Protein AF-A0AA49Q4V0-F1 (afdb_monomer_lite)

InterPro domains:
  IPR011463 Protein of unknown function DUF1569 [PF07606] (95-145)
  IPR034660 DinB/YfiT-like putative metalloenzymes [G3DSA:1.20.120.450] (6-146)
  IPR034660 DinB/YfiT-like putative metalloenzymes [SSF109854] (11-144)

Organism: NCBI:txid3062599

Foldseek 3Di:
DFAFLQDPVLLVVLLVLLVVDDQPQDFPAEDDGSLQLLQLLLQVLCQFLQNDADAADDDPPLQVVLCCDLPNDADDTHPDDDVSSRPDDGDDPVVSSVSSNVSSNPLHQDDPPRDGGADNRNGDDDSRSSRSVSSSSSVVSSVRSPD

Radius of gyration: 14.64 Å; chains: 1; bounding box: 40×27×39 Å

pLDDT: mean 95.05, std 3.97, range [65.88, 98.69]

Sequence (147 aa):
MATTIYDDAARRELLRRLDTLRPDLPPRWGRMTAPQMVTHMLEAFRMPSGDLRIRRSFVPLRPLVRWVMLYVLPFPRGAPTAPQLLRRVPSSWESDVAALRSAIARATRPDPGAPIGDHPIFGDMSIDDWGVLMHKHTDHHLRQFGV

Structure (mmCIF, N/CA/C/O backbone):
data_AF-A0AA49Q4V0-F1
#
_entry.id   AF-A0AA49Q4V0-F1
#
loop_
_atom_site.group_PDB
_atom_site.id
_atom_site.type_symbol
_atom_site.label_atom_id
_atom_site.label_alt_id
_atom_site.label_comp_id
_atom_site.label_asym_id
_atom_site.label_entity_id
_atom_site.label_seq_id
_atom_site.pdbx_PDB_ins_code
_atom_site.Cartn_x
_atom_site.Cartn_y
_atom_site.Cartn_z
_atom_site.occupancy
_atom_site.B_iso_or_equiv
_atom_site.auth_seq_id
_atom_site.auth_comp_id
_atom_site.auth_asym_id
_atom_site.auth_atom_id
_atom_site.pdbx_PDB_model_num
ATOM 1 N N . MET A 1 1 ? 5.182 -16.336 -13.332 1.00 65.88 1 MET A N 1
ATOM 2 C CA . MET A 1 1 ? 5.172 -14.866 -13.158 1.00 65.88 1 MET A CA 1
ATOM 3 C C . MET A 1 1 ? 4.795 -14.565 -11.717 1.00 65.88 1 MET A C 1
ATOM 5 O O . MET A 1 1 ? 4.060 -15.358 -11.140 1.00 65.88 1 MET A O 1
ATOM 9 N N . ALA A 1 2 ? 5.344 -13.509 -11.114 1.00 89.69 2 ALA A N 1
ATOM 10 C CA . ALA A 1 2 ? 4.960 -13.115 -9.758 1.00 89.69 2 ALA A CA 1
ATOM 11 C C . ALA A 1 2 ? 3.525 -12.567 -9.755 1.00 89.69 2 ALA A C 1
ATOM 13 O O . ALA A 1 2 ? 3.133 -11.900 -10.708 1.00 89.69 2 ALA A O 1
ATOM 14 N N . THR A 1 3 ? 2.763 -12.845 -8.696 1.00 95.50 3 THR A N 1
ATOM 15 C CA . THR A 1 3 ? 1.407 -12.307 -8.532 1.00 95.50 3 THR A CA 1
ATOM 16 C C . THR A 1 3 ? 1.453 -10.790 -8.390 1.00 95.50 3 THR A C 1
ATOM 18 O O . THR A 1 3 ? 2.220 -10.259 -7.581 1.00 95.50 3 THR A O 1
ATOM 21 N N . THR A 1 4 ? 0.614 -10.102 -9.156 1.00 97.69 4 THR A N 1
ATOM 22 C CA . THR A 1 4 ? 0.512 -8.642 -9.157 1.00 97.69 4 THR A CA 1
ATOM 23 C C . THR A 1 4 ? -0.859 -8.199 -8.670 1.00 97.69 4 THR A C 1
ATOM 25 O O . THR A 1 4 ? -1.838 -8.938 -8.755 1.00 97.69 4 THR A O 1
ATOM 28 N N . ILE A 1 5 ? -0.971 -6.952 -8.207 1.00 97.56 5 ILE A N 1
ATOM 29 C CA . ILE A 1 5 ? -2.282 -6.382 -7.866 1.00 97.56 5 ILE A CA 1
ATOM 30 C C . ILE A 1 5 ? -3.149 -6.154 -9.115 1.00 97.56 5 ILE A C 1
ATOM 32 O O . ILE A 1 5 ? -4.349 -5.928 -9.012 1.00 97.56 5 ILE A O 1
ATOM 36 N N . TYR A 1 6 ? -2.561 -6.241 -10.309 1.00 97.00 6 TYR A N 1
ATOM 37 C CA . TYR A 1 6 ? -3.285 -6.159 -11.572 1.00 97.00 6 TYR A CA 1
ATOM 38 C C . TYR A 1 6 ? -3.995 -7.472 -11.917 1.00 97.00 6 TYR A C 1
ATOM 40 O O . TYR A 1 6 ? -4.919 -7.456 -12.736 1.00 97.00 6 TYR A O 1
ATOM 48 N N . ASP A 1 7 ? -3.658 -8.570 -11.238 1.00 97.56 7 ASP A N 1
ATOM 49 C CA . ASP A 1 7 ? -4.338 -9.848 -11.395 1.00 97.56 7 ASP A CA 1
ATOM 50 C C . ASP A 1 7 ? -5.699 -9.808 -10.692 1.00 97.56 7 ASP A C 1
ATOM 52 O O . ASP A 1 7 ? -5.827 -9.527 -9.498 1.00 97.56 7 ASP A O 1
ATOM 56 N N . ASP A 1 8 ? -6.744 -10.132 -11.440 1.00 97.19 8 ASP A N 1
ATOM 57 C CA . ASP A 1 8 ? -8.124 -10.050 -10.970 1.00 97.19 8 ASP A CA 1
ATOM 58 C C . ASP A 1 8 ? -8.431 -11.025 -9.818 1.00 97.19 8 ASP A C 1
ATOM 60 O O . ASP A 1 8 ? -9.069 -10.664 -8.827 1.00 97.19 8 ASP A O 1
ATOM 64 N N . ALA A 1 9 ? -7.885 -12.243 -9.890 1.00 97.69 9 ALA A N 1
ATOM 65 C CA . ALA A 1 9 ? -7.966 -13.212 -8.800 1.00 97.69 9 ALA A CA 1
ATOM 66 C C . ALA A 1 9 ? -7.240 -12.725 -7.533 1.00 97.69 9 ALA A C 1
ATOM 68 O O . ALA A 1 9 ? -7.758 -12.901 -6.430 1.00 97.69 9 ALA A O 1
ATOM 69 N N . ALA A 1 10 ? -6.084 -12.069 -7.683 1.00 97.69 10 ALA A N 1
ATOM 70 C CA . ALA A 1 10 ? -5.323 -11.544 -6.555 1.00 97.69 10 ALA A CA 1
ATOM 71 C C . ALA A 1 10 ? -6.073 -10.402 -5.859 1.00 97.69 10 ALA A C 1
ATOM 73 O O . ALA A 1 10 ? -6.202 -10.413 -4.636 1.00 97.69 10 ALA A O 1
ATOM 74 N N . ARG A 1 11 ? -6.651 -9.457 -6.620 1.00 97.94 11 ARG A N 1
ATOM 75 C CA . ARG A 1 11 ? -7.499 -8.400 -6.039 1.00 97.94 11 ARG A CA 1
ATOM 76 C C . ARG A 1 11 ? -8.690 -8.974 -5.293 1.00 97.94 11 ARG A C 1
ATOM 78 O O . ARG A 1 11 ? -8.928 -8.564 -4.163 1.00 97.94 11 ARG A O 1
ATOM 85 N N . ARG A 1 12 ? -9.424 -9.921 -5.889 1.00 98.31 12 ARG A N 1
ATOM 86 C CA . ARG A 1 12 ? -10.570 -10.557 -5.220 1.00 98.31 12 ARG A CA 1
ATOM 87 C C . ARG A 1 12 ? -10.185 -11.180 -3.885 1.00 98.31 12 ARG A C 1
ATOM 89 O O . ARG A 1 12 ? -10.911 -11.000 -2.913 1.00 98.31 12 ARG A O 1
ATOM 96 N N . GLU A 1 13 ? -9.051 -11.869 -3.828 1.00 98.50 13 GLU A N 1
ATOM 97 C CA . GLU A 1 13 ? -8.583 -12.477 -2.584 1.00 98.50 13 GLU A CA 1
ATOM 98 C C . GLU A 1 13 ? -8.197 -11.426 -1.533 1.00 98.50 13 GLU A C 1
ATOM 100 O O . GLU A 1 13 ? -8.604 -11.537 -0.377 1.00 98.50 13 GLU A O 1
ATOM 105 N N . LEU A 1 14 ? -7.478 -10.366 -1.921 1.00 98.62 14 LEU A N 1
ATOM 106 C CA . LEU A 1 14 ? -7.155 -9.257 -1.014 1.00 98.62 14 LEU A CA 1
ATOM 107 C C . LEU A 1 14 ? -8.420 -8.565 -0.482 1.00 98.62 14 LEU A C 1
ATOM 109 O O . LEU A 1 14 ? -8.495 -8.260 0.706 1.00 98.62 14 LEU A O 1
ATOM 113 N N . LEU A 1 15 ? -9.420 -8.348 -1.340 1.00 98.69 15 LEU A N 1
ATOM 114 C CA . LEU A 1 15 ? -10.705 -7.754 -0.966 1.00 98.69 15 LEU A CA 1
ATOM 115 C C . LEU A 1 15 ? -11.482 -8.652 0.004 1.00 98.69 15 LEU A C 1
ATOM 117 O O . LEU A 1 15 ? -11.933 -8.180 1.041 1.00 98.69 15 LEU A O 1
ATOM 121 N N . ARG A 1 16 ? -11.567 -9.959 -0.271 1.00 98.62 16 ARG A N 1
ATOM 122 C CA . ARG A 1 16 ? -12.225 -10.932 0.617 1.00 98.62 16 ARG A CA 1
ATOM 123 C C . ARG A 1 16 ? -11.597 -10.947 2.013 1.00 98.62 16 ARG A C 1
ATOM 125 O O . ARG A 1 16 ? -12.303 -11.078 3.007 1.00 98.62 16 ARG A O 1
ATOM 132 N N . ARG A 1 17 ? -10.272 -10.822 2.095 1.00 98.62 17 ARG A N 1
ATOM 133 C CA . ARG A 1 17 ? -9.539 -10.757 3.367 1.00 98.62 17 ARG A CA 1
ATOM 134 C C . ARG A 1 17 ? -9.751 -9.424 4.080 1.00 98.62 17 ARG A C 1
ATOM 136 O O . ARG A 1 17 ? -10.015 -9.425 5.281 1.00 98.62 17 ARG A O 1
ATOM 143 N N . LEU A 1 18 ? -9.717 -8.307 3.346 1.00 98.50 18 LEU A N 1
ATOM 144 C CA . LEU A 1 18 ? -10.041 -6.980 3.880 1.00 98.50 18 LEU A CA 1
ATOM 145 C C . LEU A 1 18 ? -11.438 -6.952 4.522 1.00 98.50 18 LEU A C 1
ATOM 147 O O . LEU A 1 18 ? -11.605 -6.332 5.565 1.00 98.50 18 LEU A O 1
ATOM 151 N N . ASP A 1 19 ? -12.405 -7.683 3.967 1.00 97.88 19 ASP A N 1
ATOM 152 C CA . ASP A 1 19 ? -13.776 -7.761 4.492 1.00 97.88 19 ASP A CA 1
ATOM 153 C C . ASP A 1 19 ? -13.881 -8.449 5.861 1.00 97.88 19 ASP A C 1
ATOM 155 O O . ASP A 1 19 ? -14.876 -8.289 6.564 1.00 97.88 19 ASP A O 1
ATOM 159 N N . THR A 1 20 ? -12.848 -9.193 6.261 1.00 98.06 20 THR A N 1
ATOM 160 C CA . THR A 1 20 ? -12.763 -9.825 7.587 1.00 98.06 20 THR A CA 1
ATOM 161 C C . THR A 1 20 ? -11.969 -8.997 8.601 1.00 98.06 20 THR A C 1
ATOM 163 O O . THR A 1 20 ? -11.923 -9.345 9.783 1.00 98.06 20 THR A O 1
ATOM 166 N N . LEU A 1 21 ? -11.350 -7.894 8.162 1.00 98.12 21 LEU A N 1
ATOM 167 C CA . LEU A 1 21 ? -10.626 -6.975 9.031 1.00 98.12 21 LEU A CA 1
ATOM 168 C C . LEU A 1 21 ? -11.616 -6.215 9.924 1.00 98.12 21 LEU A C 1
ATOM 170 O O . LEU A 1 21 ? -12.643 -5.724 9.460 1.00 98.12 21 LEU A O 1
ATOM 174 N N . ARG A 1 22 ? -11.283 -6.070 11.208 1.00 97.62 22 ARG A N 1
ATOM 175 C CA . ARG A 1 22 ? -12.071 -5.302 12.180 1.00 97.62 22 ARG A CA 1
ATOM 176 C C . ARG A 1 22 ? -11.206 -4.229 12.843 1.00 97.62 22 ARG A C 1
ATOM 178 O O . ARG A 1 22 ? -9.994 -4.436 12.964 1.00 97.62 22 ARG A O 1
ATOM 185 N N . PRO A 1 23 ? -11.796 -3.111 13.302 1.00 97.38 23 PRO A N 1
ATOM 186 C CA . PRO A 1 23 ? -11.034 -2.000 13.871 1.00 97.38 23 PRO A CA 1
ATOM 187 C C . PRO A 1 23 ? -10.347 -2.358 15.197 1.00 97.38 23 PRO A C 1
ATOM 189 O O . PRO A 1 23 ? -9.353 -1.733 15.559 1.00 97.38 23 PRO A O 1
ATOM 192 N N . ASP A 1 24 ? -10.862 -3.365 15.904 1.00 96.81 24 ASP A N 1
ATOM 193 C CA . ASP A 1 24 ? -10.394 -3.836 17.207 1.00 96.81 24 ASP A CA 1
ATOM 194 C C . ASP A 1 24 ? -9.370 -4.980 17.119 1.00 96.81 24 ASP A C 1
ATOM 196 O O . ASP A 1 24 ? -8.855 -5.418 18.148 1.00 96.81 24 ASP A O 1
ATOM 200 N N . LEU A 1 25 ? -9.053 -5.478 15.913 1.00 97.12 25 LEU A N 1
ATOM 201 C CA . LEU A 1 25 ? -8.080 -6.559 15.767 1.00 97.12 25 LEU A CA 1
ATOM 202 C C . LEU A 1 25 ? -6.684 -6.088 16.199 1.00 97.12 25 LEU A C 1
ATOM 204 O O . LEU A 1 25 ? -6.151 -5.132 15.623 1.00 97.12 25 LEU A O 1
ATOM 208 N N . PRO A 1 26 ? -6.044 -6.772 17.163 1.00 96.88 26 PRO A N 1
ATOM 209 C CA . PRO A 1 26 ? -4.673 -6.465 17.520 1.00 96.88 26 PRO A CA 1
ATOM 210 C C . PRO A 1 26 ? -3.722 -6.932 16.407 1.00 96.88 26 PRO A C 1
ATOM 212 O O . PRO A 1 26 ? -3.917 -8.009 15.830 1.00 96.88 26 PRO A O 1
ATOM 215 N N . PRO A 1 27 ? -2.657 -6.170 16.107 1.00 97.50 27 PRO A N 1
ATOM 216 C CA . PRO A 1 27 ? -1.644 -6.621 15.168 1.00 97.50 27 PRO A CA 1
ATOM 217 C C . PRO A 1 27 ? -0.852 -7.801 15.759 1.00 97.50 27 PRO A C 1
ATOM 219 O O . PRO A 1 27 ? -0.412 -7.769 16.906 1.00 97.50 27 PRO A O 1
ATOM 222 N N . ARG A 1 28 ? -0.588 -8.829 14.948 1.00 97.69 28 ARG A N 1
ATOM 223 C CA . ARG A 1 28 ? 0.320 -9.944 15.271 1.00 97.69 28 ARG A CA 1
ATOM 224 C C . ARG A 1 28 ? 1.786 -9.504 15.345 1.00 97.69 28 ARG A C 1
ATOM 226 O O . ARG A 1 28 ? 2.595 -10.170 15.983 1.00 97.69 28 ARG A O 1
ATOM 233 N N . TRP A 1 29 ? 2.149 -8.424 14.653 1.00 97.44 29 TRP A N 1
ATOM 234 C CA . TRP A 1 29 ? 3.462 -7.775 14.738 1.00 97.44 29 TRP A CA 1
ATOM 235 C C . TRP A 1 29 ? 3.374 -6.291 14.379 1.00 97.44 29 TRP A C 1
ATOM 237 O O . TRP A 1 29 ? 2.419 -5.847 13.748 1.00 97.44 29 TRP A O 1
ATOM 247 N N . GLY A 1 30 ? 4.411 -5.520 14.708 1.00 95.00 30 GLY A N 1
ATOM 248 C CA . GLY A 1 30 ? 4.434 -4.078 14.455 1.00 95.00 30 GLY A CA 1
ATOM 249 C C . GLY A 1 30 ? 3.628 -3.291 15.491 1.00 95.00 30 GLY A C 1
ATOM 250 O O . GLY A 1 30 ? 3.286 -3.814 16.547 1.00 95.00 30 GLY A O 1
ATOM 251 N N . ARG A 1 31 ? 3.391 -2.004 15.212 1.00 93.81 31 ARG A N 1
ATOM 252 C CA . ARG A 1 31 ? 2.798 -1.058 16.180 1.00 93.81 31 ARG A CA 1
ATOM 253 C C . ARG A 1 31 ? 1.529 -0.353 15.696 1.00 93.81 31 ARG A C 1
ATOM 255 O O . ARG A 1 31 ? 0.908 0.342 16.487 1.00 93.81 31 ARG A O 1
ATOM 262 N N . MET A 1 32 ? 1.167 -0.494 14.419 1.00 95.69 32 MET A N 1
ATOM 263 C CA . MET A 1 32 ? -0.037 0.145 13.882 1.00 95.69 32 MET A CA 1
ATOM 264 C C . MET A 1 32 ? -1.291 -0.563 14.390 1.00 95.69 32 MET A C 1
ATOM 266 O O . MET A 1 32 ? -1.352 -1.792 14.361 1.00 95.69 32 MET A O 1
ATOM 270 N N . THR A 1 33 ? -2.300 0.205 14.789 1.00 97.38 33 THR A N 1
ATOM 271 C CA . THR A 1 33 ? -3.673 -0.294 14.940 1.00 97.38 33 THR A CA 1
ATOM 272 C C . THR A 1 33 ? -4.294 -0.573 13.566 1.00 97.38 33 THR A C 1
ATOM 274 O O . THR A 1 33 ? -3.784 -0.093 12.549 1.00 97.38 33 THR A O 1
ATOM 277 N N . ALA A 1 34 ? -5.397 -1.326 13.499 1.00 97.94 34 ALA A N 1
ATOM 278 C CA . ALA A 1 34 ? -6.072 -1.587 12.224 1.00 97.94 34 ALA A CA 1
ATOM 279 C C . ALA A 1 34 ? -6.479 -0.286 11.490 1.00 97.94 34 ALA A C 1
ATOM 281 O O . ALA A 1 34 ? -6.148 -0.167 10.309 1.00 97.94 34 ALA A O 1
ATOM 282 N N . PRO A 1 35 ? -7.062 0.739 12.153 1.00 98.19 35 PRO A N 1
ATOM 283 C CA . PRO A 1 35 ? -7.320 2.032 11.511 1.00 98.19 35 PRO A CA 1
ATOM 284 C C . PRO A 1 35 ? -6.058 2.715 10.962 1.00 98.19 35 PRO A C 1
ATOM 286 O O . PRO A 1 35 ? -6.070 3.218 9.841 1.00 98.19 35 PRO A O 1
ATOM 289 N N . GLN A 1 36 ? -4.945 2.691 11.706 1.00 97.75 36 GLN A N 1
ATOM 290 C CA . GLN A 1 36 ? -3.671 3.260 11.243 1.00 97.75 36 GLN A CA 1
ATOM 291 C C . GLN A 1 36 ? -3.093 2.498 10.045 1.00 97.75 36 GLN A C 1
ATOM 293 O O . GLN A 1 36 ? -2.529 3.110 9.143 1.00 97.75 36 GLN A O 1
ATOM 298 N N . MET A 1 37 ? -3.228 1.170 10.016 1.00 97.81 37 MET A N 1
ATOM 299 C CA . MET A 1 37 ? -2.794 0.365 8.875 1.00 97.81 37 MET A CA 1
ATOM 300 C C . MET A 1 37 ? -3.616 0.694 7.624 1.00 97.81 37 MET A C 1
ATOM 302 O O . MET A 1 37 ? -3.045 0.847 6.545 1.00 97.81 37 MET A O 1
ATOM 306 N N . VAL A 1 38 ? -4.934 0.873 7.755 1.00 98.44 38 VAL A N 1
ATOM 307 C CA . VAL A 1 38 ? -5.799 1.243 6.623 1.00 98.44 38 VAL A CA 1
ATOM 308 C C . VAL A 1 38 ? -5.392 2.601 6.046 1.00 98.44 38 VAL A C 1
ATOM 310 O O . VAL A 1 38 ? -5.210 2.724 4.832 1.00 98.44 38 VAL A O 1
ATOM 313 N N . THR A 1 39 ? -5.173 3.614 6.890 1.00 98.00 39 THR A N 1
ATOM 314 C CA . THR A 1 39 ? -4.728 4.929 6.406 1.00 98.00 39 THR A CA 1
ATOM 315 C C . THR A 1 39 ? -3.311 4.910 5.841 1.00 98.00 39 THR A C 1
ATOM 317 O O . THR A 1 39 ? -3.043 5.588 4.848 1.00 98.00 39 THR A O 1
ATOM 320 N N . HIS A 1 40 ? -2.424 4.095 6.410 1.00 97.69 40 HIS A N 1
ATOM 321 C CA . HIS A 1 40 ? -1.093 3.842 5.872 1.00 97.69 40 HIS A CA 1
ATOM 322 C C . HIS A 1 40 ? -1.147 3.256 4.455 1.00 97.69 40 HIS A C 1
ATOM 324 O O . HIS A 1 40 ? -0.478 3.752 3.544 1.00 97.69 40 HIS A O 1
ATOM 330 N N . MET A 1 41 ? -1.985 2.237 4.250 1.00 98.19 41 MET A N 1
ATOM 331 C CA . MET A 1 41 ? -2.199 1.630 2.940 1.00 98.19 41 MET A CA 1
ATOM 332 C C . MET A 1 41 ? -2.740 2.652 1.938 1.00 98.19 41 MET A C 1
ATOM 334 O O . MET A 1 41 ? -2.224 2.730 0.826 1.00 98.19 41 MET A O 1
ATOM 338 N N . LEU A 1 42 ? -3.717 3.479 2.330 1.00 97.94 42 LEU A N 1
ATOM 339 C CA . LEU A 1 42 ? -4.251 4.546 1.474 1.00 97.94 42 LEU A CA 1
ATOM 340 C C . LEU A 1 42 ? -3.163 5.506 0.978 1.00 97.94 42 LEU A C 1
ATOM 342 O O . LEU A 1 42 ? -3.164 5.864 -0.197 1.00 97.94 42 LEU A O 1
ATOM 346 N N . GLU A 1 43 ? -2.218 5.900 1.835 1.00 97.31 43 GLU A N 1
ATOM 347 C CA . GLU A 1 43 ? -1.079 6.716 1.404 1.00 97.31 43 GLU A CA 1
ATOM 348 C C . GLU A 1 43 ? -0.127 5.931 0.488 1.00 97.31 43 GLU A C 1
ATOM 350 O O . GLU A 1 43 ? 0.349 6.469 -0.511 1.00 97.31 43 GLU A O 1
ATOM 355 N N . ALA A 1 44 ? 0.102 4.641 0.751 1.00 96.88 44 ALA A N 1
ATOM 356 C CA . ALA A 1 44 ? 0.941 3.808 -0.109 1.00 96.88 44 ALA A CA 1
ATOM 357 C C . ALA A 1 44 ? 0.371 3.660 -1.533 1.00 96.88 44 ALA A C 1
ATOM 359 O O . ALA A 1 44 ? 1.130 3.714 -2.502 1.00 96.88 44 ALA A O 1
ATOM 360 N N . PHE A 1 45 ? -0.956 3.563 -1.680 1.00 97.06 45 PHE A N 1
ATOM 361 C CA . PHE A 1 45 ? -1.648 3.499 -2.977 1.00 97.06 45 PHE A CA 1
ATOM 362 C C . PHE A 1 45 ? -1.512 4.770 -3.830 1.00 97.06 45 PHE A C 1
ATOM 364 O O . PHE A 1 45 ? -1.805 4.730 -5.022 1.00 97.06 45 PHE A O 1
ATOM 371 N N . ARG A 1 46 ? -1.031 5.877 -3.257 1.00 96.12 46 ARG A N 1
ATOM 372 C CA . ARG A 1 46 ? -0.769 7.139 -3.968 1.00 96.12 46 ARG A CA 1
ATOM 373 C C . ARG A 1 46 ? 0.647 7.229 -4.537 1.00 96.12 46 ARG A C 1
ATOM 375 O O . ARG A 1 46 ? 0.942 8.138 -5.308 1.00 96.12 46 ARG A O 1
ATOM 382 N N . MET A 1 47 ? 1.548 6.325 -4.147 1.00 95.69 47 MET A N 1
ATOM 383 C CA . MET A 1 47 ? 2.925 6.336 -4.651 1.00 95.69 47 MET A CA 1
ATOM 384 C C . MET A 1 47 ? 3.036 5.931 -6.131 1.00 95.69 47 MET A C 1
ATOM 386 O O . MET A 1 47 ? 3.747 6.631 -6.848 1.00 95.69 47 MET A O 1
ATOM 390 N N . PRO A 1 48 ? 2.344 4.882 -6.633 1.00 94.88 48 PRO A N 1
ATOM 391 C CA . PRO A 1 48 ? 2.494 4.453 -8.026 1.00 94.88 48 PRO A CA 1
ATOM 392 C C . PRO A 1 48 ? 2.132 5.533 -9.055 1.00 94.88 48 PRO A C 1
ATOM 394 O O . PRO A 1 48 ? 2.825 5.656 -10.058 1.00 94.88 48 PRO A O 1
ATOM 397 N N . SER A 1 49 ? 1.095 6.341 -8.796 1.00 91.38 49 SER A N 1
ATOM 398 C CA . SER A 1 49 ? 0.686 7.472 -9.651 1.00 91.38 49 SER A CA 1
ATOM 399 C C . SER A 1 49 ? 1.573 8.712 -9.487 1.00 91.38 49 SER A C 1
ATOM 401 O O . SER A 1 49 ? 1.501 9.650 -10.278 1.00 91.38 49 SER A O 1
ATOM 403 N N . GLY A 1 50 ? 2.408 8.746 -8.445 1.00 91.62 50 GLY A N 1
ATOM 404 C CA . GLY A 1 50 ? 3.199 9.916 -8.081 1.00 91.62 50 GLY A CA 1
ATOM 405 C C . GLY A 1 50 ? 2.419 11.002 -7.332 1.00 91.62 50 GLY A C 1
ATOM 406 O O . GLY A 1 50 ? 2.980 12.083 -7.135 1.00 91.62 50 GLY A O 1
ATOM 407 N N . ASP A 1 51 ? 1.189 10.725 -6.880 1.00 93.44 51 ASP A N 1
ATOM 408 C CA . ASP A 1 51 ? 0.390 11.619 -6.020 1.00 93.44 51 ASP A CA 1
ATOM 409 C C . ASP A 1 51 ? 0.984 11.761 -4.612 1.00 93.44 51 ASP A C 1
ATOM 411 O O . ASP A 1 51 ? 0.745 12.752 -3.915 1.00 93.44 51 ASP A O 1
ATOM 415 N N . LEU A 1 52 ? 1.759 10.762 -4.181 1.00 93.94 52 LEU A N 1
ATOM 416 C CA . LEU A 1 52 ? 2.629 10.835 -3.018 1.00 93.94 52 LEU A CA 1
ATOM 417 C C . LEU A 1 52 ? 4.080 10.630 -3.450 1.00 93.94 52 LEU A C 1
ATOM 419 O O . LEU A 1 52 ? 4.470 9.546 -3.878 1.00 93.94 52 LEU A O 1
ATOM 423 N N . ARG A 1 53 ? 4.901 11.669 -3.277 1.00 92.62 53 ARG A N 1
ATOM 424 C CA . ARG A 1 53 ? 6.339 11.627 -3.563 1.00 92.62 53 ARG A CA 1
ATOM 425 C C . ARG A 1 53 ? 7.130 11.690 -2.270 1.00 92.62 53 ARG A C 1
ATOM 427 O O . ARG A 1 53 ? 6.977 12.617 -1.476 1.00 92.62 53 ARG A O 1
ATOM 434 N N . ILE A 1 54 ? 8.004 10.711 -2.078 1.00 92.19 54 ILE A N 1
ATOM 435 C CA . ILE A 1 54 ? 8.925 10.646 -0.943 1.00 92.19 54 ILE A CA 1
ATOM 436 C C . ILE A 1 54 ? 10.342 10.736 -1.496 1.00 92.19 54 ILE A C 1
ATOM 438 O O . ILE A 1 54 ? 10.673 10.091 -2.490 1.00 92.19 54 ILE A O 1
ATOM 442 N N . ARG A 1 55 ? 11.191 11.548 -0.856 1.00 92.12 55 ARG A N 1
ATOM 443 C CA . ARG A 1 55 ? 12.589 11.708 -1.268 1.00 92.12 55 ARG A CA 1
ATOM 444 C C . ARG A 1 55 ? 13.289 10.345 -1.285 1.00 92.12 55 ARG A C 1
ATOM 446 O O . ARG A 1 55 ? 13.247 9.620 -0.293 1.00 92.12 55 ARG A O 1
ATOM 453 N N . ARG A 1 56 ? 13.960 10.037 -2.400 1.00 91.44 56 ARG A N 1
ATOM 454 C CA . ARG A 1 56 ? 14.763 8.818 -2.571 1.00 91.44 56 ARG A CA 1
ATOM 455 C C . ARG A 1 56 ? 15.832 8.722 -1.472 1.00 91.44 56 ARG A C 1
ATOM 457 O O . ARG A 1 56 ? 16.560 9.684 -1.229 1.00 91.44 56 ARG A O 1
ATOM 464 N N . SER A 1 57 ? 15.952 7.552 -0.854 1.00 91.62 57 SER A N 1
ATOM 465 C CA . SER A 1 57 ? 17.019 7.228 0.097 1.00 91.62 57 SER A CA 1
ATOM 466 C C . SER A 1 57 ? 18.231 6.661 -0.630 1.00 91.62 57 SER A C 1
ATOM 468 O O . SER A 1 57 ? 18.094 5.969 -1.640 1.00 91.62 57 SER A O 1
ATOM 470 N N . PHE A 1 58 ? 19.429 6.897 -0.100 1.00 93.62 58 PHE A N 1
ATOM 471 C CA . PHE A 1 58 ? 20.619 6.203 -0.583 1.00 93.62 58 PHE A CA 1
ATOM 472 C C . PHE A 1 58 ? 20.550 4.724 -0.180 1.00 93.62 58 PHE A C 1
ATOM 474 O O . PHE A 1 58 ? 20.442 4.404 1.001 1.00 93.62 58 PHE A O 1
ATOM 481 N N . VAL A 1 59 ? 20.567 3.829 -1.171 1.00 93.50 59 VAL A N 1
ATOM 482 C CA . VAL A 1 59 ? 20.487 2.374 -0.979 1.00 93.50 59 VAL A CA 1
ATOM 483 C C . VAL A 1 59 ? 21.595 1.732 -1.817 1.00 93.50 59 VAL A C 1
ATOM 485 O O . VAL A 1 59 ? 21.507 1.783 -3.050 1.00 93.50 59 VAL A O 1
ATOM 488 N N . PRO A 1 60 ? 22.639 1.148 -1.200 1.00 94.06 60 PRO A N 1
ATOM 489 C CA . PRO A 1 60 ? 23.678 0.443 -1.942 1.00 94.06 60 PRO A CA 1
ATOM 490 C C . PRO A 1 60 ? 23.082 -0.784 -2.641 1.00 94.06 60 PRO A C 1
ATOM 492 O O . PRO A 1 60 ? 22.196 -1.444 -2.101 1.00 94.06 60 PRO A O 1
ATOM 495 N N . LEU A 1 61 ? 23.554 -1.082 -3.857 1.00 94.88 61 LEU A N 1
ATOM 496 C CA . LEU A 1 61 ? 23.075 -2.211 -4.670 1.00 94.88 61 LEU A CA 1
ATOM 497 C C . LEU A 1 61 ? 21.542 -2.236 -4.857 1.00 94.88 61 LEU A C 1
ATOM 499 O O . LEU A 1 61 ? 20.929 -3.302 -4.910 1.00 94.88 61 LEU A O 1
ATOM 503 N N . ARG A 1 62 ? 20.904 -1.063 -4.983 1.00 94.50 62 ARG A N 1
ATOM 504 C CA . ARG A 1 62 ? 19.441 -0.915 -5.106 1.00 94.50 62 ARG A CA 1
ATOM 505 C C . ARG A 1 62 ? 18.764 -1.905 -6.073 1.00 94.50 62 ARG A C 1
ATOM 507 O O . ARG A 1 62 ? 17.739 -2.452 -5.669 1.00 94.50 62 ARG A O 1
ATOM 514 N N . PRO A 1 63 ? 19.271 -2.176 -7.296 1.00 94.69 63 PRO A N 1
ATOM 515 C CA . PRO A 1 63 ?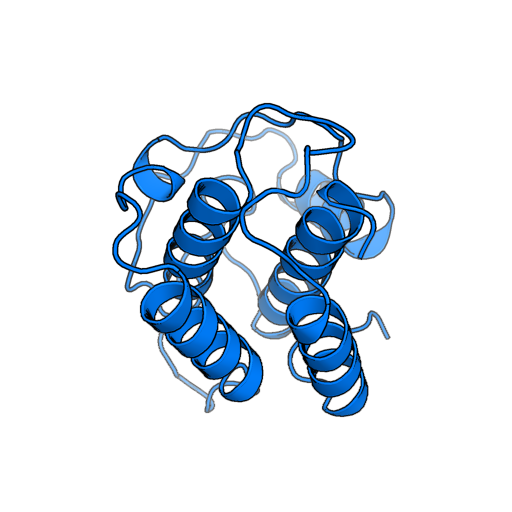 18.629 -3.141 -8.192 1.00 94.69 63 PRO A CA 1
ATOM 516 C C . PRO A 1 63 ? 18.544 -4.551 -7.595 1.00 94.69 63 PRO A C 1
ATOM 518 O O . PRO A 1 63 ? 17.503 -5.196 -7.708 1.00 94.69 63 PRO A O 1
ATOM 521 N N . LEU A 1 64 ? 19.600 -4.996 -6.902 1.00 95.50 64 LEU A N 1
ATOM 522 C CA . LEU A 1 64 ? 19.627 -6.280 -6.202 1.00 95.50 64 LEU A CA 1
ATOM 523 C C . LEU A 1 64 ? 18.656 -6.276 -5.019 1.00 95.50 64 LEU A C 1
ATOM 525 O O . LEU A 1 64 ? 17.863 -7.202 -4.885 1.00 95.50 64 LEU A O 1
ATOM 529 N N . VAL A 1 65 ? 18.665 -5.217 -4.199 1.00 94.81 65 VAL A N 1
ATOM 530 C CA . VAL A 1 65 ? 17.737 -5.074 -3.063 1.00 94.81 65 VAL A CA 1
ATOM 531 C C . VAL A 1 65 ? 16.285 -5.126 -3.538 1.00 94.81 65 VAL A C 1
ATOM 533 O O . VAL A 1 65 ? 15.488 -5.872 -2.975 1.00 94.81 65 VAL A O 1
ATOM 536 N N . ARG A 1 66 ? 15.942 -4.386 -4.600 1.00 95.56 66 ARG A N 1
ATOM 537 C CA . ARG A 1 66 ? 14.614 -4.418 -5.227 1.00 95.56 66 ARG A CA 1
ATOM 538 C C . ARG A 1 66 ? 14.262 -5.834 -5.679 1.00 95.56 66 ARG A C 1
ATOM 540 O O . ARG A 1 66 ? 13.199 -6.328 -5.322 1.00 95.56 66 ARG A O 1
ATOM 547 N N . TRP A 1 67 ? 15.151 -6.496 -6.420 1.00 95.81 67 TRP A N 1
ATOM 548 C CA . TRP A 1 67 ? 14.891 -7.841 -6.931 1.00 95.81 67 TRP A CA 1
ATOM 549 C C . TRP A 1 67 ? 14.668 -8.860 -5.803 1.00 95.81 67 TRP A C 1
ATOM 551 O O . TRP A 1 67 ? 13.659 -9.563 -5.802 1.00 95.81 67 TRP A O 1
ATOM 561 N N . VAL A 1 68 ? 15.540 -8.879 -4.791 1.00 95.25 68 VAL A N 1
ATOM 562 C CA . VAL A 1 68 ? 15.404 -9.764 -3.624 1.00 95.25 68 VAL A CA 1
ATOM 563 C C . VAL A 1 68 ? 14.092 -9.496 -2.886 1.00 95.25 68 VAL A C 1
ATOM 565 O O . VAL A 1 68 ? 13.344 -10.426 -2.584 1.00 95.25 68 VAL A O 1
ATOM 568 N N . MET A 1 69 ? 13.782 -8.227 -2.620 1.00 94.56 69 MET A N 1
ATOM 569 C CA . MET A 1 69 ? 12.603 -7.845 -1.846 1.00 94.56 69 MET A CA 1
ATOM 570 C C . MET A 1 69 ? 11.295 -8.093 -2.587 1.00 94.56 69 MET A C 1
ATOM 572 O O . MET A 1 69 ? 10.311 -8.458 -1.950 1.00 94.56 69 MET A O 1
ATOM 576 N N . LEU A 1 70 ? 11.246 -7.921 -3.907 1.00 95.50 70 LEU A N 1
ATOM 577 C CA . LEU A 1 70 ? 10.028 -8.168 -4.678 1.00 95.50 70 LEU A CA 1
ATOM 578 C C . LEU A 1 70 ? 9.845 -9.660 -4.986 1.00 95.50 70 LEU A C 1
ATOM 580 O O . LEU A 1 70 ? 8.742 -10.175 -4.794 1.00 95.50 70 LEU A O 1
ATOM 584 N N . TYR A 1 71 ? 10.915 -10.383 -5.328 1.00 95.62 71 TYR A N 1
ATOM 585 C CA . TYR A 1 71 ? 10.803 -11.709 -5.948 1.00 95.62 71 TYR A CA 1
ATOM 586 C C . TYR A 1 71 ? 11.342 -12.884 -5.123 1.00 95.62 71 TYR A C 1
ATOM 588 O O . TYR A 1 71 ? 10.989 -14.019 -5.427 1.00 95.62 71 TYR A O 1
ATOM 596 N N . VAL A 1 72 ? 12.153 -12.652 -4.084 1.00 94.81 72 VAL A N 1
ATOM 597 C CA . VAL A 1 72 ? 12.828 -13.740 -3.345 1.00 94.81 72 VAL A CA 1
ATOM 598 C C . VAL A 1 72 ? 12.345 -13.852 -1.902 1.00 94.81 72 VAL A C 1
ATOM 600 O O . VAL A 1 72 ? 11.933 -14.924 -1.470 1.00 94.81 72 VAL A O 1
ATOM 603 N N . LEU A 1 73 ? 12.379 -12.754 -1.144 1.00 92.56 73 LEU A N 1
ATOM 604 C CA . LEU A 1 73 ? 12.099 -12.763 0.295 1.00 92.56 73 LEU A CA 1
ATOM 605 C C . LEU A 1 73 ? 10.741 -12.140 0.627 1.00 92.56 73 LEU A C 1
ATOM 607 O O . LEU A 1 73 ? 10.317 -11.207 -0.056 1.00 92.56 73 LEU A O 1
ATOM 611 N N . PRO A 1 74 ? 10.043 -12.593 1.683 1.00 90.50 74 PRO A N 1
ATOM 612 C CA . PRO A 1 74 ? 8.906 -11.856 2.224 1.00 90.50 74 PRO A CA 1
ATOM 613 C C . PRO A 1 74 ? 9.360 -10.512 2.810 1.00 90.50 74 PRO A C 1
ATOM 615 O O . PRO A 1 74 ? 10.511 -10.350 3.213 1.00 90.50 74 PRO A O 1
ATOM 618 N N . PHE A 1 75 ? 8.443 -9.546 2.906 1.00 92.12 75 PHE A N 1
ATOM 619 C CA . PHE A 1 75 ? 8.753 -8.290 3.589 1.00 92.12 75 PHE A CA 1
ATOM 620 C C . PHE A 1 75 ? 9.010 -8.524 5.083 1.00 92.12 75 PHE A C 1
ATOM 622 O O . PHE A 1 75 ? 8.232 -9.242 5.726 1.00 92.12 75 PHE A O 1
ATOM 629 N N . P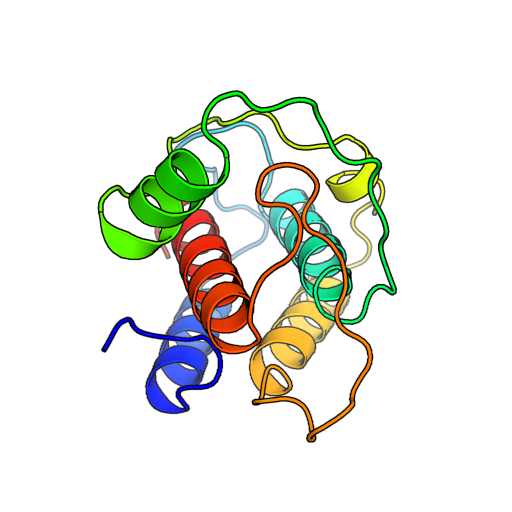RO A 1 76 ? 10.081 -7.931 5.645 1.00 91.44 76 PRO A N 1
ATOM 630 C CA . PRO A 1 76 ? 10.432 -8.124 7.037 1.00 91.44 76 PRO A CA 1
ATOM 631 C C . PRO A 1 76 ? 9.358 -7.521 7.938 1.00 91.44 76 PRO A C 1
ATOM 633 O O . PRO A 1 76 ? 8.815 -6.446 7.682 1.00 91.44 76 PRO A O 1
ATOM 636 N N . ARG A 1 77 ? 9.053 -8.230 9.023 1.00 94.19 77 ARG A N 1
ATOM 637 C CA . ARG A 1 77 ? 8.123 -7.753 10.047 1.00 94.19 77 ARG A CA 1
ATOM 638 C C . ARG A 1 77 ? 8.766 -6.588 10.798 1.00 94.19 77 ARG A C 1
ATOM 640 O O . ARG A 1 77 ? 9.912 -6.694 11.218 1.00 94.19 77 ARG A O 1
ATOM 647 N N . GLY A 1 78 ? 8.022 -5.499 10.987 1.00 87.44 78 GLY A N 1
ATOM 648 C CA . GLY A 1 78 ? 8.493 -4.344 11.762 1.00 87.44 78 GLY A CA 1
ATOM 649 C C . GLY A 1 78 ? 9.509 -3.457 11.037 1.00 87.44 78 GLY A C 1
ATOM 650 O O . GLY A 1 78 ? 10.265 -2.748 11.697 1.00 87.44 78 GLY A O 1
ATOM 651 N N . ALA A 1 79 ? 9.536 -3.487 9.701 1.00 87.44 79 ALA A N 1
ATOM 652 C CA . ALA A 1 79 ? 10.331 -2.548 8.920 1.00 87.44 79 ALA A CA 1
ATOM 653 C C . ALA A 1 79 ? 9.945 -1.088 9.247 1.00 87.44 79 ALA A C 1
ATOM 655 O O . ALA A 1 79 ? 8.759 -0.806 9.438 1.00 87.44 79 ALA A O 1
ATOM 656 N N . PRO A 1 80 ? 10.907 -0.148 9.287 1.00 86.25 80 PRO A N 1
ATOM 657 C CA . PRO A 1 80 ? 10.603 1.266 9.461 1.00 86.25 80 PRO A CA 1
ATOM 658 C C . PRO A 1 80 ? 9.693 1.794 8.347 1.00 86.25 80 PRO A C 1
ATOM 660 O O . PRO A 1 80 ? 9.946 1.570 7.163 1.00 86.25 80 PRO A O 1
ATOM 663 N N . THR A 1 81 ? 8.664 2.546 8.730 1.00 89.06 81 THR A N 1
ATOM 664 C CA . THR A 1 81 ? 7.745 3.208 7.798 1.00 89.06 81 THR A CA 1
ATOM 665 C C . THR A 1 81 ? 8.145 4.670 7.619 1.00 89.06 81 THR A C 1
ATOM 667 O O . THR A 1 81 ? 8.438 5.364 8.593 1.00 89.06 81 THR A O 1
ATOM 670 N N . ALA A 1 82 ? 8.137 5.163 6.379 1.00 90.38 82 ALA A N 1
ATOM 671 C CA . ALA A 1 82 ? 8.382 6.576 6.108 1.00 90.38 82 ALA A CA 1
ATOM 672 C C . ALA A 1 82 ? 7.297 7.454 6.777 1.00 90.38 82 ALA A C 1
ATOM 674 O O . ALA A 1 82 ? 6.113 7.143 6.627 1.00 90.38 82 ALA A O 1
ATOM 675 N N . PRO A 1 83 ? 7.643 8.567 7.455 1.00 91.94 83 PRO A N 1
ATOM 676 C CA . PRO A 1 83 ? 6.665 9.416 8.148 1.00 91.94 83 PRO A CA 1
ATOM 677 C C . PRO A 1 83 ? 5.524 9.922 7.255 1.00 91.94 83 PRO A C 1
ATOM 679 O O . PRO A 1 83 ? 4.398 10.095 7.709 1.00 91.94 83 PRO A O 1
ATOM 682 N N . GLN A 1 84 ? 5.793 10.119 5.962 1.00 94.44 84 GLN A N 1
ATOM 683 C CA . GLN A 1 84 ? 4.802 10.538 4.971 1.00 94.44 84 GLN A CA 1
ATOM 684 C C . GLN A 1 84 ? 3.668 9.516 4.819 1.00 94.44 84 GLN A C 1
ATOM 686 O O . GLN A 1 84 ? 2.521 9.908 4.629 1.00 94.44 84 GLN A O 1
ATOM 691 N N . LEU A 1 85 ? 3.972 8.224 4.973 1.00 94.00 85 LEU A N 1
ATOM 692 C CA . LEU A 1 85 ? 2.996 7.134 4.936 1.00 94.00 85 LEU A CA 1
ATOM 693 C C . LEU A 1 85 ? 2.233 6.968 6.262 1.00 94.00 85 LEU A C 1
ATOM 695 O O . LEU A 1 85 ? 1.403 6.075 6.372 1.00 94.00 85 LEU A O 1
ATOM 699 N N . LEU A 1 86 ? 2.526 7.793 7.271 1.00 92.94 86 LEU A N 1
ATOM 700 C CA . LEU A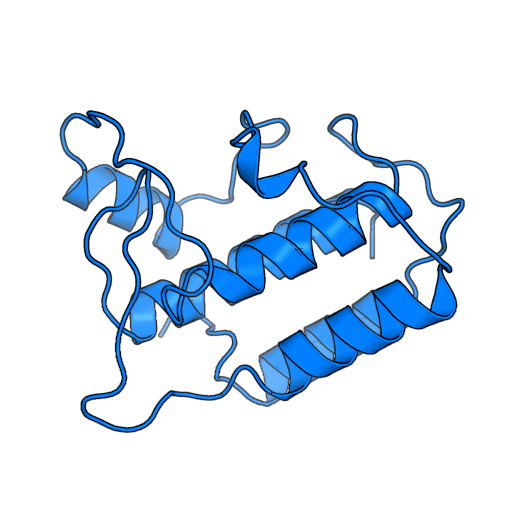 1 86 ? 1.835 7.837 8.566 1.00 92.94 86 LEU A CA 1
ATOM 701 C C . LEU A 1 86 ? 1.070 9.153 8.764 1.00 92.94 86 LEU A C 1
ATOM 703 O O . LEU A 1 86 ? 0.500 9.386 9.826 1.00 92.94 86 LEU A O 1
ATOM 707 N N . ARG A 1 87 ? 1.074 10.041 7.760 1.00 88.69 87 ARG A N 1
ATOM 708 C CA . ARG A 1 87 ? 0.526 11.398 7.887 1.00 88.69 87 ARG A CA 1
ATOM 709 C C . ARG A 1 87 ? -0.999 11.417 7.971 1.00 88.69 87 ARG A C 1
ATOM 711 O O . ARG A 1 87 ? -1.566 12.342 8.546 1.00 88.69 87 ARG A O 1
ATOM 718 N N . ARG A 1 88 ? -1.668 10.441 7.354 1.00 91.81 88 ARG A N 1
ATOM 719 C CA . ARG A 1 88 ? -3.129 10.363 7.341 1.00 91.81 88 ARG A CA 1
ATOM 720 C C . ARG A 1 88 ? -3.639 9.861 8.689 1.00 91.81 88 ARG A C 1
ATOM 722 O O . ARG A 1 88 ? -3.418 8.709 9.061 1.00 91.81 88 ARG A O 1
ATOM 729 N N . VAL A 1 89 ? -4.362 10.734 9.381 1.00 92.50 89 VAL A N 1
ATOM 730 C CA . VAL A 1 89 ? -5.077 10.403 10.616 1.00 92.50 89 VAL A CA 1
ATOM 731 C C . VAL A 1 89 ? -6.346 9.616 10.261 1.00 92.50 89 VAL A C 1
ATOM 733 O O . VAL A 1 89 ? -7.039 10.027 9.326 1.00 92.50 89 VAL A O 1
ATOM 736 N N . PRO A 1 90 ? -6.649 8.504 10.959 1.00 92.75 90 PRO A N 1
ATOM 737 C CA . PRO A 1 90 ? -7.903 7.775 10.781 1.00 92.75 90 PRO A CA 1
ATOM 738 C C . PRO A 1 90 ? -9.127 8.667 10.976 1.00 92.75 90 PRO A C 1
ATOM 740 O O . PRO A 1 90 ? -9.167 9.482 11.899 1.00 92.75 90 PRO A O 1
ATOM 743 N N . SER A 1 91 ? -10.104 8.505 10.090 1.00 92.88 91 SER A N 1
ATOM 744 C CA . SER A 1 91 ? -11.395 9.184 10.149 1.00 92.88 91 SER A CA 1
ATOM 745 C C . SER A 1 91 ? -12.453 8.234 10.728 1.00 92.88 91 SER A C 1
ATOM 747 O O . SER A 1 91 ? -12.270 7.735 11.839 1.00 92.88 91 SER A O 1
ATOM 749 N N . SER A 1 92 ? -13.547 7.957 10.010 1.00 96.25 92 SER A N 1
ATOM 750 C CA . SER A 1 92 ? -14.432 6.840 10.350 1.00 96.25 92 SER A CA 1
ATOM 751 C C . SER A 1 92 ? -13.912 5.538 9.744 1.00 96.25 92 SER A C 1
ATOM 753 O O . SER A 1 92 ? -13.405 5.513 8.618 1.00 96.25 92 SER A O 1
ATOM 755 N N . TRP A 1 93 ? -14.069 4.443 10.489 1.00 96.81 93 TRP A N 1
ATOM 756 C CA . TRP A 1 93 ? -13.643 3.113 10.058 1.00 96.81 93 TRP A CA 1
ATOM 757 C C . TRP A 1 93 ? -14.270 2.726 8.716 1.00 96.81 93 TRP A C 1
ATOM 759 O O . TRP A 1 93 ? -13.576 2.295 7.797 1.00 96.81 93 TRP A O 1
ATOM 769 N N . GLU A 1 94 ? -15.575 2.947 8.579 1.00 97.31 94 GLU A N 1
ATOM 770 C CA . GLU A 1 94 ? -16.351 2.598 7.393 1.00 97.31 94 GLU A CA 1
ATOM 771 C C . GLU A 1 94 ? -15.869 3.377 6.165 1.00 97.31 94 GLU A C 1
ATOM 773 O O . GLU A 1 94 ? -15.719 2.798 5.089 1.00 97.31 94 GLU A O 1
ATOM 778 N N . SER A 1 95 ? -15.578 4.674 6.327 1.00 97.38 95 SER A N 1
ATOM 779 C CA . SER A 1 95 ? -15.082 5.530 5.244 1.00 97.38 95 SER A CA 1
ATOM 780 C C . SER A 1 95 ? -13.683 5.113 4.798 1.00 97.38 95 SER A C 1
ATOM 782 O O . SER A 1 95 ? -13.439 4.925 3.604 1.00 97.38 95 SER A O 1
ATOM 784 N N . ASP A 1 96 ? -12.765 4.919 5.747 1.00 97.81 96 ASP A N 1
ATOM 785 C CA . ASP A 1 96 ? -11.376 4.580 5.439 1.00 97.81 96 ASP A CA 1
ATOM 786 C C . ASP A 1 96 ? -11.266 3.184 4.799 1.00 97.81 96 ASP A C 1
ATOM 788 O O . ASP A 1 96 ? -10.548 3.006 3.809 1.00 97.81 96 ASP A O 1
ATOM 792 N N . VAL A 1 97 ? -12.027 2.197 5.291 1.00 98.25 97 VAL A N 1
ATOM 793 C CA . VAL A 1 97 ? -12.076 0.852 4.694 1.00 98.25 97 VAL A CA 1
ATOM 794 C C . VAL A 1 97 ? -12.737 0.877 3.320 1.00 98.25 97 VAL A C 1
ATOM 796 O O . VAL A 1 97 ? -12.221 0.245 2.396 1.00 98.25 97 VAL A O 1
ATOM 799 N N . ALA A 1 98 ? -13.831 1.625 3.135 1.00 98.31 98 ALA A N 1
ATOM 800 C CA . ALA A 1 98 ? -14.454 1.780 1.822 1.00 98.31 98 ALA A CA 1
ATOM 801 C C . ALA A 1 98 ? -13.486 2.420 0.816 1.00 98.31 98 ALA A C 1
ATOM 803 O O . ALA A 1 98 ? -13.378 1.951 -0.320 1.00 98.31 98 ALA A O 1
ATOM 804 N N . ALA A 1 99 ? -12.725 3.435 1.235 1.00 98.25 99 ALA A N 1
ATOM 805 C CA . ALA A 1 99 ? -11.703 4.060 0.406 1.00 98.25 99 ALA A CA 1
ATOM 806 C C . ALA A 1 99 ? -10.593 3.068 0.025 1.00 98.25 99 ALA A C 1
ATOM 808 O O . ALA A 1 99 ? -10.219 2.997 -1.149 1.00 98.25 99 ALA A O 1
ATOM 809 N N . LEU A 1 100 ? -10.100 2.264 0.976 1.00 98.50 100 LEU A N 1
ATOM 810 C CA . LEU A 1 100 ? -9.050 1.275 0.712 1.00 98.50 100 LEU A CA 1
ATOM 811 C C . LEU A 1 100 ? -9.549 0.153 -0.203 1.00 98.50 100 LEU A C 1
ATOM 813 O O . LEU A 1 100 ? -8.875 -0.194 -1.173 1.00 98.50 100 LEU A O 1
ATOM 817 N N . ARG A 1 101 ? -10.759 -0.3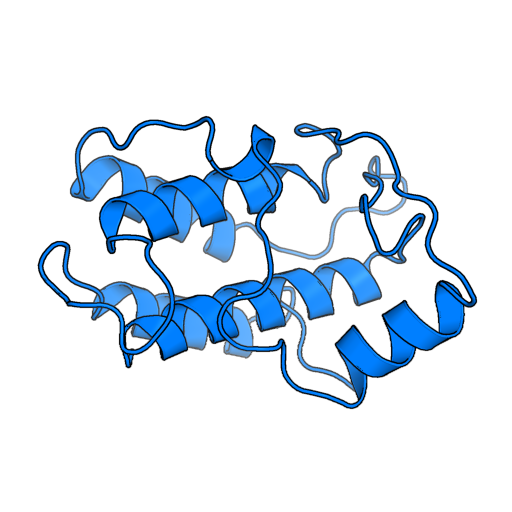60 0.044 1.00 98.56 101 ARG A N 1
ATOM 818 C CA . ARG A 1 101 ? -11.447 -1.316 -0.834 1.00 98.56 101 ARG A CA 1
ATOM 819 C C . ARG A 1 101 ? -11.508 -0.780 -2.263 1.00 98.56 101 ARG A C 1
ATOM 821 O O . ARG A 1 101 ? -11.175 -1.483 -3.214 1.00 98.56 101 ARG A O 1
ATOM 828 N N . SER A 1 102 ? -11.893 0.485 -2.407 1.00 98.25 102 SER A N 1
ATOM 829 C CA . SER A 1 102 ? -11.982 1.169 -3.694 1.00 98.25 102 SER A CA 1
ATOM 830 C C . SER A 1 102 ? -10.615 1.317 -4.377 1.00 98.25 102 SER A C 1
ATOM 832 O O . SER A 1 102 ? -10.502 1.095 -5.581 1.00 98.25 102 SER A O 1
ATOM 834 N N . ALA A 1 103 ? -9.565 1.644 -3.616 1.00 98.12 103 ALA A N 1
ATOM 835 C CA . ALA A 1 103 ? -8.197 1.736 -4.121 1.00 98.12 103 ALA A CA 1
ATOM 836 C C . ALA A 1 103 ? -7.671 0.380 -4.620 1.00 98.12 103 ALA A C 1
ATOM 838 O O . ALA A 1 103 ? -7.132 0.314 -5.721 1.00 98.12 103 ALA A O 1
ATOM 839 N N . ILE A 1 104 ? -7.896 -0.704 -3.866 1.00 98.38 104 ILE A N 1
ATOM 840 C CA . ILE A 1 104 ? -7.524 -2.067 -4.276 1.00 98.38 104 ILE A CA 1
ATOM 841 C C . ILE A 1 104 ? -8.297 -2.475 -5.533 1.00 98.38 104 ILE A C 1
ATOM 843 O O . ILE A 1 104 ? -7.693 -2.956 -6.485 1.00 98.38 104 ILE A O 1
ATOM 847 N N . ALA A 1 105 ? -9.616 -2.260 -5.568 1.00 97.75 105 ALA A N 1
ATOM 848 C CA . ALA A 1 105 ? -10.455 -2.646 -6.703 1.00 97.75 105 ALA A CA 1
ATOM 849 C C . ALA A 1 105 ? -10.054 -1.936 -8.009 1.00 97.75 105 ALA A C 1
ATOM 851 O O . ALA A 1 105 ? -10.079 -2.552 -9.072 1.00 97.75 105 ALA A O 1
ATOM 852 N N . ARG A 1 106 ? -9.648 -0.662 -7.924 1.00 96.00 106 ARG A N 1
ATOM 853 C CA . ARG A 1 106 ? -9.189 0.142 -9.068 1.00 96.00 106 ARG A CA 1
ATOM 854 C C . ARG A 1 106 ? -7.710 -0.030 -9.414 1.00 96.00 106 ARG A C 1
ATOM 856 O O . ARG A 1 106 ? -7.257 0.591 -10.369 1.00 96.00 106 ARG A O 1
ATOM 863 N N . ALA A 1 107 ? -6.947 -0.826 -8.665 1.00 95.69 107 ALA A N 1
ATOM 864 C CA . ALA A 1 107 ? -5.531 -1.054 -8.936 1.00 95.69 107 ALA A CA 1
ATOM 865 C C . ALA A 1 107 ? -5.350 -1.990 -10.145 1.00 95.69 107 ALA A C 1
ATOM 867 O O . ALA A 1 107 ? -4.941 -3.142 -10.015 1.00 95.69 107 ALA A O 1
ATOM 868 N N . THR A 1 108 ? -5.702 -1.499 -11.331 1.00 94.00 108 THR A N 1
ATOM 869 C CA . THR A 1 108 ? -5.498 -2.156 -12.623 1.00 94.00 108 THR A CA 1
ATOM 870 C C . THR A 1 108 ? -4.200 -1.680 -13.264 1.00 94.00 108 THR A C 1
ATOM 872 O O . THR A 1 108 ? -3.585 -0.711 -12.812 1.00 94.00 108 THR A O 1
ATOM 875 N N . ARG A 1 109 ? -3.759 -2.381 -14.316 1.00 94.06 109 ARG A N 1
ATOM 876 C CA . ARG A 1 109 ? -2.582 -1.959 -15.077 1.00 94.06 109 ARG A CA 1
ATOM 877 C C . ARG A 1 109 ? -2.857 -0.560 -15.655 1.00 94.06 109 ARG A C 1
ATOM 879 O O . ARG A 1 109 ? -3.895 -0.401 -16.296 1.00 94.06 109 ARG A O 1
ATOM 886 N N . PRO A 1 110 ? -1.993 0.437 -15.407 1.00 92.25 110 PRO A N 1
ATOM 887 C CA . PRO A 1 110 ? -2.168 1.769 -15.967 1.00 92.25 110 PRO A CA 1
ATOM 888 C C . PRO A 1 110 ? -1.945 1.763 -17.483 1.00 92.25 110 PRO A C 1
ATOM 890 O O . PRO A 1 110 ? -1.227 0.904 -18.010 1.00 92.25 110 PRO A O 1
ATOM 893 N N . ASP A 1 111 ? -2.538 2.743 -18.162 1.00 90.75 111 ASP A N 1
ATOM 894 C CA . ASP A 1 111 ? -2.378 2.925 -19.603 1.00 90.75 111 ASP A CA 1
ATOM 895 C C . ASP A 1 111 ? -0.913 3.205 -19.983 1.00 90.75 111 ASP A C 1
ATOM 897 O O . ASP A 1 111 ? -0.156 3.795 -19.198 1.00 90.75 111 ASP A O 1
ATOM 901 N N . PRO A 1 112 ? -0.484 2.820 -21.199 1.00 88.62 112 PRO A N 1
ATOM 902 C CA . PRO A 1 112 ? 0.836 3.173 -21.702 1.00 88.62 112 PRO A CA 1
ATOM 903 C C . PRO A 1 112 ? 1.080 4.688 -21.639 1.00 88.62 112 PRO A C 1
ATOM 905 O O . PRO A 1 112 ? 0.280 5.478 -22.132 1.00 88.62 112 PRO A O 1
ATOM 908 N N . GLY A 1 113 ? 2.203 5.095 -21.044 1.00 84.31 113 GLY A N 1
ATOM 909 C CA . GLY A 1 113 ? 2.573 6.508 -20.907 1.00 84.31 113 GLY A CA 1
ATOM 910 C C . GLY A 1 113 ? 1.977 7.222 -19.690 1.00 84.31 113 GLY A C 1
ATOM 911 O O . GLY A 1 113 ? 2.285 8.396 -19.484 1.00 84.31 113 GLY A O 1
ATOM 912 N N . ALA A 1 114 ? 1.181 6.539 -18.858 1.00 87.50 114 ALA A N 1
ATOM 913 C CA . ALA A 1 114 ? 0.764 7.086 -17.572 1.00 87.50 114 ALA A CA 1
ATOM 914 C C . ALA A 1 114 ? 1.990 7.479 -16.718 1.00 87.50 114 ALA A C 1
ATOM 916 O O . ALA A 1 114 ? 2.996 6.760 -16.728 1.00 87.50 114 ALA A O 1
ATOM 917 N N . PRO A 1 115 ? 1.927 8.590 -15.959 1.00 85.75 115 PRO A N 1
ATOM 918 C CA . PRO A 1 115 ? 2.982 8.944 -15.020 1.00 85.75 115 PRO A CA 1
ATOM 919 C C . PRO A 1 115 ? 3.217 7.817 -14.011 1.00 85.75 115 PRO A C 1
ATOM 921 O O . PRO A 1 115 ? 2.272 7.298 -13.418 1.00 85.75 115 PRO A O 1
ATOM 924 N N . ILE A 1 116 ? 4.485 7.468 -13.801 1.00 90.25 116 ILE A N 1
ATOM 925 C CA . ILE A 1 116 ? 4.904 6.474 -12.812 1.00 90.25 116 ILE A CA 1
ATOM 926 C C . ILE A 1 116 ? 5.703 7.197 -11.735 1.00 90.25 116 ILE A C 1
ATOM 928 O O . ILE A 1 116 ? 6.639 7.941 -12.029 1.00 90.25 116 ILE A O 1
ATOM 932 N N . GLY A 1 117 ? 5.303 7.002 -10.484 1.00 90.44 117 GLY A N 1
ATOM 933 C CA . GLY A 1 117 ? 6.015 7.531 -9.334 1.00 90.44 117 GLY A CA 1
ATOM 934 C C . GLY A 1 117 ? 7.312 6.781 -9.035 1.00 90.44 117 GLY A C 1
ATOM 935 O O . GLY A 1 117 ? 7.546 5.655 -9.477 1.00 90.44 117 GLY A O 1
ATOM 936 N N . ASP A 1 118 ? 8.133 7.408 -8.198 1.00 91.25 118 ASP A N 1
ATOM 937 C CA . ASP A 1 118 ? 9.380 6.839 -7.697 1.00 91.25 118 ASP A CA 1
ATOM 938 C C . ASP A 1 118 ? 9.189 6.195 -6.332 1.00 91.25 118 ASP A C 1
ATOM 940 O O . ASP A 1 118 ? 8.592 6.791 -5.432 1.00 91.25 118 ASP A O 1
ATOM 944 N N . HIS A 1 119 ? 9.798 5.029 -6.118 1.00 95.31 119 HIS A N 1
ATOM 945 C CA . HIS A 1 119 ? 9.832 4.436 -4.789 1.00 95.31 119 HIS A CA 1
ATOM 946 C C . HIS A 1 119 ? 11.054 4.930 -3.994 1.00 95.31 119 HIS A C 1
ATOM 948 O O . HIS A 1 119 ? 12.182 4.850 -4.492 1.00 95.31 119 HIS A O 1
ATOM 954 N N . PRO A 1 120 ? 10.906 5.365 -2.727 1.00 93.38 120 PRO A N 1
ATOM 955 C CA . PRO A 1 120 ? 12.018 5.931 -1.960 1.00 93.38 120 PRO A CA 1
ATOM 956 C C . PRO A 1 120 ? 13.188 4.955 -1.755 1.00 93.38 120 PRO A C 1
ATOM 958 O O . PRO A 1 120 ? 14.342 5.380 -1.745 1.00 93.38 120 PRO A O 1
ATOM 961 N N . ILE A 1 121 ? 12.909 3.652 -1.631 1.00 93.75 121 ILE A N 1
ATOM 962 C CA . ILE A 1 121 ? 13.934 2.607 -1.450 1.00 93.75 121 ILE A CA 1
ATOM 963 C C . ILE A 1 121 ? 14.320 1.941 -2.775 1.00 93.75 121 ILE A C 1
ATOM 965 O O . ILE A 1 121 ? 15.494 1.658 -3.008 1.00 93.75 121 ILE A O 1
ATOM 969 N N . PHE A 1 122 ? 13.344 1.703 -3.654 1.00 95.38 122 PHE A N 1
ATOM 970 C CA . PHE A 1 122 ? 13.532 0.881 -4.857 1.00 95.38 122 PHE A CA 1
ATOM 971 C C . PHE A 1 122 ? 13.806 1.708 -6.117 1.00 95.38 122 PHE A C 1
ATOM 973 O O . PHE A 1 122 ? 14.211 1.141 -7.127 1.00 95.38 122 PHE A O 1
ATOM 980 N N . GLY A 1 123 ? 13.700 3.038 -6.028 1.00 93.75 123 GLY A N 1
ATOM 981 C CA . GLY A 1 123 ? 13.926 3.962 -7.132 1.00 93.75 123 GLY A CA 1
ATOM 982 C C . GLY A 1 123 ? 12.869 3.829 -8.218 1.00 93.75 123 GLY A C 1
ATOM 983 O O . GLY A 1 123 ? 11.701 3.568 -7.925 1.00 93.75 123 GLY A O 1
ATOM 984 N N . ASP A 1 124 ? 13.317 4.006 -9.458 1.00 92.50 124 ASP A N 1
ATOM 985 C CA . ASP A 1 124 ? 12.526 3.770 -10.660 1.00 92.50 124 ASP A CA 1
ATOM 986 C C . ASP A 1 124 ? 12.077 2.309 -10.701 1.00 92.50 124 ASP A C 1
ATOM 988 O O . ASP A 1 124 ? 12.879 1.396 -10.491 1.00 92.50 124 ASP A O 1
ATOM 992 N N . MET A 1 125 ? 10.798 2.070 -10.960 1.00 94.25 125 MET A N 1
ATOM 993 C CA . MET A 1 125 ? 10.228 0.728 -11.031 1.00 94.25 125 MET A CA 1
ATOM 994 C C . MET A 1 125 ? 9.358 0.602 -12.271 1.00 94.25 125 MET A C 1
ATOM 996 O O . MET A 1 125 ? 8.704 1.559 -12.683 1.00 94.25 125 MET A O 1
ATOM 1000 N N . SER A 1 126 ? 9.359 -0.590 -12.866 1.00 93.94 126 SER A N 1
ATOM 1001 C CA . SER A 1 126 ? 8.423 -0.902 -13.942 1.00 93.94 126 SER A CA 1
ATOM 1002 C C . SER A 1 126 ? 6.986 -0.933 -13.408 1.00 93.94 126 SER A C 1
ATOM 1004 O O . SER A 1 126 ? 6.760 -1.070 -12.203 1.00 93.94 126 SER A O 1
ATOM 1006 N N . ILE A 1 127 ? 6.003 -0.850 -14.310 1.00 94.81 127 ILE A N 1
ATOM 1007 C CA . ILE A 1 127 ? 4.592 -1.070 -13.958 1.00 94.81 127 ILE A CA 1
ATOM 1008 C C . ILE A 1 127 ? 4.441 -2.419 -13.243 1.00 94.81 127 ILE A C 1
ATOM 1010 O O . ILE A 1 127 ? 3.816 -2.491 -12.192 1.00 94.81 127 ILE A O 1
ATOM 1014 N N . ASP A 1 128 ? 5.077 -3.474 -13.755 1.00 94.75 128 ASP A N 1
ATOM 1015 C CA . ASP A 1 128 ? 4.994 -4.812 -13.166 1.00 94.75 128 ASP A CA 1
ATOM 1016 C C . ASP A 1 128 ? 5.620 -4.885 -11.766 1.00 94.75 128 ASP A C 1
ATOM 1018 O O . ASP A 1 128 ? 5.012 -5.457 -10.861 1.00 94.75 128 ASP A O 1
ATOM 1022 N N . ASP A 1 129 ? 6.768 -4.237 -11.540 1.00 96.38 129 ASP A N 1
ATOM 1023 C CA . ASP A 1 129 ? 7.377 -4.140 -10.205 1.00 96.38 129 ASP A CA 1
ATOM 1024 C C . ASP A 1 129 ? 6.452 -3.421 -9.210 1.00 96.38 129 ASP A C 1
ATOM 1026 O O . ASP A 1 129 ? 6.305 -3.869 -8.070 1.00 96.38 129 ASP A O 1
ATOM 1030 N N . TRP A 1 130 ? 5.793 -2.335 -9.634 1.00 96.94 130 TRP A N 1
ATOM 1031 C CA . TRP A 1 130 ? 4.769 -1.661 -8.831 1.00 96.94 130 TRP A CA 1
ATOM 1032 C C . TRP A 1 130 ? 3.590 -2.589 -8.533 1.00 96.94 130 TRP A C 1
ATOM 1034 O O . TRP A 1 130 ? 3.132 -2.650 -7.392 1.00 96.94 130 TRP A O 1
ATOM 1044 N N . GLY A 1 131 ? 3.135 -3.360 -9.520 1.00 97.50 131 GLY A N 1
ATOM 1045 C CA . GLY A 1 131 ? 2.070 -4.342 -9.347 1.00 97.50 131 GLY A CA 1
ATOM 1046 C C . GLY A 1 131 ? 2.408 -5.413 -8.308 1.00 97.50 131 GLY A C 1
ATOM 1047 O O . GLY A 1 131 ? 1.586 -5.707 -7.434 1.00 97.50 131 GLY A O 1
ATOM 1048 N N . VAL A 1 132 ? 3.623 -5.966 -8.367 1.00 98.06 132 VAL A N 1
ATOM 1049 C CA . VAL A 1 132 ? 4.139 -6.939 -7.389 1.00 98.06 132 VAL A CA 1
ATOM 1050 C C . VAL A 1 132 ? 4.261 -6.301 -6.007 1.00 98.06 132 VAL A C 1
ATOM 1052 O O . VAL A 1 132 ? 3.801 -6.880 -5.021 1.00 98.06 132 VAL A O 1
ATOM 1055 N N . LEU A 1 133 ? 4.839 -5.098 -5.924 1.00 97.62 133 LEU A N 1
ATOM 1056 C CA . LEU A 1 133 ? 4.998 -4.362 -4.672 1.00 97.62 133 LEU A CA 1
ATOM 1057 C 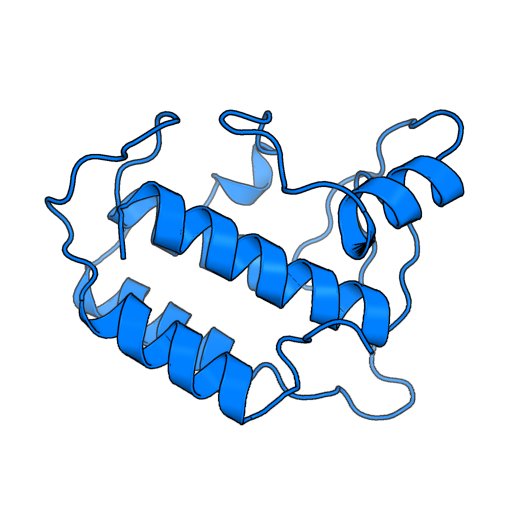C . LEU A 1 133 ? 3.651 -4.124 -3.990 1.00 97.62 133 LEU A C 1
ATOM 1059 O O . LEU A 1 133 ? 3.505 -4.456 -2.816 1.00 97.62 133 LEU A O 1
ATOM 1063 N N . MET A 1 134 ? 2.665 -3.586 -4.708 1.00 98.06 134 MET A N 1
ATOM 1064 C CA . MET A 1 134 ? 1.366 -3.239 -4.130 1.00 98.06 134 MET A CA 1
ATOM 1065 C C . MET A 1 134 ? 0.601 -4.473 -3.652 1.00 98.06 134 MET A C 1
ATOM 1067 O O . MET A 1 134 ? 0.011 -4.444 -2.570 1.00 98.06 134 MET A O 1
ATOM 1071 N N . HIS A 1 135 ? 0.668 -5.583 -4.393 1.00 98.38 135 HIS A N 1
ATOM 1072 C CA . HIS A 1 135 ? 0.103 -6.851 -3.934 1.00 98.38 135 HIS A CA 1
ATOM 1073 C C . HIS A 1 135 ? 0.801 -7.341 -2.661 1.00 98.38 135 HIS A C 1
ATOM 1075 O O . HIS A 1 135 ? 0.146 -7.602 -1.654 1.00 98.38 135 HIS A O 1
ATOM 1081 N N . LYS A 1 136 ? 2.135 -7.408 -2.678 1.00 97.75 136 LYS A N 1
ATOM 1082 C CA . LYS A 1 136 ? 2.940 -7.926 -1.565 1.00 97.75 136 LYS A CA 1
ATOM 1083 C C . LYS A 1 136 ? 2.823 -7.070 -0.304 1.00 97.75 136 LYS A C 1
ATOM 1085 O O . LYS A 1 136 ? 2.783 -7.607 0.799 1.00 97.75 136 LYS A O 1
ATOM 1090 N N . HIS A 1 137 ? 2.731 -5.753 -0.465 1.00 97.75 137 HIS A N 1
ATOM 1091 C CA . HIS A 1 137 ? 2.514 -4.803 0.620 1.00 97.75 137 HIS A CA 1
ATOM 1092 C C . HIS A 1 137 ? 1.127 -4.979 1.250 1.00 97.75 137 HIS A C 1
ATOM 1094 O O . HIS A 1 137 ? 1.015 -5.092 2.470 1.00 97.75 137 HIS A O 1
ATOM 1100 N N . THR A 1 138 ? 0.084 -5.094 0.419 1.00 98.44 138 THR A N 1
ATOM 1101 C CA . THR A 1 138 ? -1.286 -5.339 0.897 1.00 98.44 138 THR A CA 1
ATOM 1102 C C . THR A 1 138 ? -1.381 -6.684 1.619 1.00 98.44 138 THR A C 1
ATOM 1104 O O . THR A 1 138 ? -1.879 -6.746 2.739 1.00 98.44 138 THR A O 1
ATOM 1107 N N . ASP A 1 139 ? -0.837 -7.756 1.033 1.00 98.25 139 ASP A N 1
ATOM 1108 C CA . ASP A 1 139 ? -0.795 -9.083 1.657 1.00 98.25 139 ASP A CA 1
ATOM 1109 C C . ASP A 1 139 ? -0.042 -9.068 2.996 1.00 98.25 139 ASP A C 1
ATOM 1111 O O . ASP A 1 139 ? -0.540 -9.624 3.976 1.00 98.25 139 ASP A O 1
ATOM 1115 N N . HIS A 1 140 ? 1.117 -8.400 3.069 1.00 97.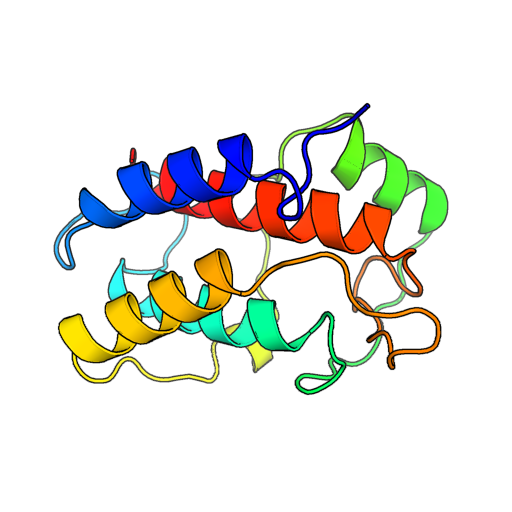94 140 HIS A N 1
ATOM 1116 C CA . HIS A 1 140 ? 1.894 -8.266 4.304 1.00 97.94 140 HIS A CA 1
ATOM 1117 C C . HIS A 1 140 ? 1.058 -7.651 5.431 1.00 97.94 140 HIS A C 1
ATOM 1119 O O . HIS A 1 140 ? 1.029 -8.196 6.536 1.00 97.94 140 HIS A O 1
ATOM 1125 N N . HIS A 1 141 ? 0.365 -6.547 5.151 1.00 98.25 141 HIS A N 1
ATOM 1126 C CA . HIS A 1 141 ? -0.437 -5.851 6.151 1.00 98.25 141 HIS A CA 1
ATOM 1127 C C . HIS A 1 141 ? -1.725 -6.589 6.513 1.00 98.25 141 HIS A C 1
ATOM 1129 O O . HIS A 1 141 ? -2.098 -6.597 7.678 1.00 98.25 141 HIS A O 1
ATOM 1135 N N . LEU A 1 142 ? -2.367 -7.302 5.590 1.00 98.44 142 LEU A N 1
ATOM 1136 C CA . LEU A 1 142 ? -3.489 -8.174 5.950 1.00 98.44 142 LEU A CA 1
ATOM 1137 C C . LEU A 1 142 ? -3.025 -9.312 6.880 1.00 98.44 142 LEU A C 1
ATOM 1139 O O . LEU A 1 142 ? -3.578 -9.501 7.966 1.00 98.44 142 LEU A O 1
ATOM 1143 N N . ARG A 1 143 ? -1.898 -9.970 6.557 1.00 98.00 143 ARG A N 1
ATOM 1144 C CA . ARG A 1 143 ? -1.311 -11.008 7.426 1.00 98.00 143 ARG A CA 1
ATOM 1145 C C . ARG A 1 143 ? -0.882 -10.460 8.786 1.00 98.00 143 ARG A C 1
ATOM 1147 O O . ARG A 1 143 ? -0.924 -11.212 9.764 1.00 98.00 143 ARG A O 1
ATOM 1154 N N . GLN A 1 144 ? -0.490 -9.185 8.864 1.00 98.06 144 GLN A N 1
ATOM 1155 C CA . GLN A 1 144 ? -0.169 -8.507 10.123 1.00 98.06 144 GLN A CA 1
ATOM 1156 C C . GLN A 1 144 ? -1.348 -8.558 11.095 1.00 98.06 144 GLN A C 1
ATOM 1158 O O . GLN A 1 144 ? -1.122 -8.713 12.287 1.00 98.06 144 GLN A O 1
ATOM 1163 N N . PHE A 1 145 ? -2.585 -8.514 10.607 1.00 98.31 145 PHE A N 1
ATOM 1164 C CA . PHE A 1 145 ? -3.802 -8.635 11.420 1.00 98.31 145 PHE A CA 1
ATOM 1165 C C . PHE A 1 145 ? -4.403 -10.041 11.392 1.00 98.31 145 PHE A C 1
ATOM 1167 O O . PHE A 1 145 ? -5.440 -10.303 11.993 1.00 98.31 145 PHE A O 1
ATOM 1174 N N . GLY A 1 146 ? -3.714 -10.978 10.742 1.00 97.56 146 GLY A N 1
ATOM 1175 C CA . GLY A 1 146 ? -4.122 -12.369 10.676 1.00 97.56 146 GLY A CA 1
ATOM 1176 C C . GLY A 1 146 ? -5.282 -12.664 9.744 1.00 97.56 146 GLY A C 1
ATOM 1177 O O . GLY A 1 146 ? -5.823 -13.766 9.838 1.00 97.56 146 GLY A O 1
ATOM 1178 N N . VAL A 1 147 ? -5.617 -11.711 8.877 1.00 96.56 147 VAL A N 1
ATOM 1179 C CA . VAL A 1 147 ? -6.624 -11.847 7.827 1.00 96.56 147 VAL A CA 1
ATOM 1180 C C . VAL A 1 147 ? -5.980 -12.135 6.490 1.00 96.56 147 VAL A C 1
ATOM 1182 O O . VAL A 1 147 ? -4.786 -11.812 6.286 1.00 96.56 147 VAL A O 1
#

Secondary structure (DSSP, 8-state):
----TTSHHHHHHHHHHHTT--TTPPPSSSS--HHHHHHHHHHHTTTTTTSS--PPPP-TTHHHHHHIIIIISPPPTTPPPPGGGG------HHHHHHHHHHHHHT-PPPPTT---PPBTTTBS--HHHHHHHHHHHHHHHHHHTT-